Protein AF-A0A2M8KVB3-F1 (afdb_monomer)

Nearest PDB structures (foldseek):
  6zm6-assembly1_AQ  TM=8.489E-01  e=1.596E-01  Homo sapiens
  5aj3-assembly1_U  TM=8.099E-01  e=1.845E-01  Sus scrofa
  6osq-assembly1_z  TM=7.666E-01  e=1.845E-01  Escherichia coli
  6gaz-assembly1_AU  TM=8.257E-01  e=2.466E-01  Sus scrofa
  6ywy-assembly1_TT  TM=7.444E-01  e=1.747E+00  Neurospora crassa

Solvent-accessible surface area (backbone atoms only — not comparable to full-atom values): 4124 Å² total; per-residue (Å²): 134,90,72,88,89,81,81,80,87,57,91,93,64,54,69,67,62,51,52,52,53,43,54,48,52,45,55,75,72,41,52,63,59,53,48,60,63,62,76,48,93,68,60,71,69,57,55,53,53,51,54,54,51,51,53,52,50,56,58,50,69,73,76,111

pLDDT: mean 86.59, std 8.01, range [52.56, 93.31]

Foldseek 3Di:
DQDPQDDDDDPPDDPVVRVVVSVVVCVVSPVVVVCVPPVDDDDPVRVVVVVVVVVVVVVVVVVD

Mean predicted aligned error: 6.52 Å

Sequence (64 aa):
MFLMVAVIKSKGQSKDSMLRRFIKKVNDEGYIDVLKNRTFYHPPSMVKKEKAKELSKRKRSFRD

Organism: NCBI:txid1974854

Structure (mmCIF, N/CA/C/O backbone):
data_AF-A0A2M8KVB3-F1
#
_entry.id   AF-A0A2M8KVB3-F1
#
loop_
_atom_site.group_PDB
_atom_site.id
_atom_site.type_symbol
_atom_site.label_atom_id
_atom_site.label_alt_id
_atom_site.label_comp_id
_atom_site.label_asym_id
_atom_site.label_entity_id
_atom_site.label_seq_id
_atom_site.pdbx_PDB_ins_code
_atom_site.Cartn_x
_atom_site.Cartn_y
_atom_site.Cartn_z
_atom_site.occupancy
_atom_site.B_iso_or_equiv
_atom_site.auth_seq_id
_atom_site.auth_comp_id
_atom_site.auth_asym_id
_atom_site.auth_atom_id
_atom_site.pdbx_PDB_model_num
ATOM 1 N N . MET A 1 1 ? -10.627 -2.115 -11.145 1.00 52.56 1 MET A N 1
ATOM 2 C CA . MET A 1 1 ? -11.747 -1.212 -10.815 1.00 52.56 1 MET A CA 1
ATOM 3 C C . MET A 1 1 ? -11.447 -0.660 -9.434 1.00 52.56 1 MET A C 1
ATOM 5 O O . MET A 1 1 ? -11.243 -1.474 -8.548 1.00 52.56 1 MET A O 1
ATOM 9 N N . PHE A 1 2 ? -11.285 0.655 -9.276 1.00 59.12 2 PHE A N 1
ATOM 10 C CA . PHE A 1 2 ? -11.052 1.255 -7.954 1.00 59.12 2 PHE A CA 1
ATOM 11 C C . PHE A 1 2 ? -12.404 1.554 -7.316 1.00 59.12 2 PHE A C 1
ATOM 13 O O . PHE A 1 2 ? -13.266 2.134 -7.982 1.00 59.12 2 PHE A O 1
ATOM 20 N N . LEU A 1 3 ? -12.601 1.136 -6.069 1.00 68.69 3 LEU A N 1
ATOM 21 C CA . LEU A 1 3 ? -13.799 1.451 -5.301 1.00 68.69 3 LEU A CA 1
ATOM 22 C C . LEU A 1 3 ? -13.436 2.574 -4.339 1.00 68.69 3 LEU A C 1
ATOM 24 O O . LEU A 1 3 ? -12.408 2.529 -3.687 1.00 68.69 3 LEU A O 1
ATOM 28 N N . MET A 1 4 ? -14.264 3.609 -4.247 1.00 80.38 4 MET A N 1
ATOM 29 C CA . MET A 1 4 ? -14.009 4.701 -3.309 1.00 80.38 4 MET A CA 1
ATOM 30 C C . MET A 1 4 ? -13.818 4.163 -1.879 1.00 80.38 4 MET A C 1
ATOM 32 O O . MET A 1 4 ? -14.734 3.571 -1.304 1.00 80.38 4 MET A O 1
ATOM 36 N N . VAL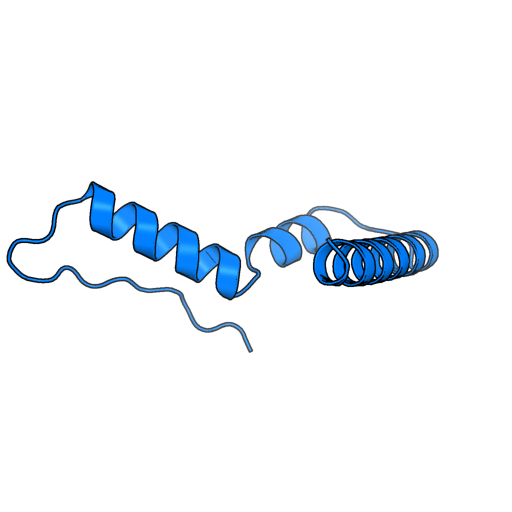 A 1 5 ? -12.641 4.397 -1.287 1.00 85.69 5 VAL A N 1
ATOM 37 C CA . VAL A 1 5 ? -12.336 3.951 0.079 1.00 85.69 5 VAL A CA 1
ATOM 38 C C . VAL A 1 5 ? -13.110 4.798 1.085 1.00 85.69 5 VAL A C 1
ATOM 40 O O . VAL A 1 5 ? -12.840 5.984 1.260 1.00 85.69 5 VAL A O 1
ATOM 43 N N . ALA A 1 6 ? -14.028 4.161 1.810 1.00 85.56 6 ALA A N 1
ATOM 44 C CA . ALA A 1 6 ? -14.734 4.760 2.937 1.00 85.56 6 ALA A CA 1
ATOM 45 C C . ALA A 1 6 ? -14.532 3.950 4.231 1.00 85.56 6 ALA A C 1
ATOM 47 O O . ALA A 1 6 ? -14.477 2.710 4.239 1.00 85.56 6 ALA A O 1
ATOM 48 N N . VAL A 1 7 ? -14.428 4.667 5.354 1.00 86.56 7 VAL A N 1
ATOM 49 C CA . VAL A 1 7 ? -14.394 4.103 6.710 1.00 86.56 7 VAL A CA 1
ATOM 50 C C . VAL A 1 7 ? -15.464 4.800 7.541 1.00 86.56 7 VAL A C 1
ATOM 52 O O . VAL A 1 7 ? -15.402 6.006 7.754 1.00 86.56 7 VAL A O 1
ATOM 55 N N . ILE A 1 8 ? -16.446 4.027 8.004 1.00 87.88 8 ILE A N 1
ATOM 56 C CA . ILE A 1 8 ? -17.540 4.510 8.851 1.00 87.88 8 ILE A CA 1
ATOM 57 C C . ILE A 1 8 ? -17.181 4.235 10.312 1.00 87.88 8 ILE A C 1
ATOM 59 O O . ILE A 1 8 ? -16.699 3.151 10.651 1.00 87.88 8 ILE A O 1
ATOM 63 N N . LYS A 1 9 ? -17.409 5.227 11.176 1.00 87.25 9 LYS A N 1
ATOM 64 C CA . LYS A 1 9 ? -17.121 5.133 12.608 1.00 87.25 9 LYS A CA 1
ATOM 65 C C . LYS A 1 9 ? -18.051 4.137 13.296 1.00 87.25 9 LYS A C 1
ATOM 67 O O . LYS A 1 9 ? -19.267 4.265 13.198 1.00 87.25 9 LYS A O 1
ATOM 72 N N . SER A 1 10 ? -17.478 3.221 14.077 1.00 85.62 10 SER A N 1
ATOM 73 C CA . SER A 1 10 ? -18.242 2.395 15.019 1.00 85.62 10 SER A CA 1
ATOM 74 C C . SER A 1 10 ? -18.321 3.039 16.413 1.00 85.62 10 SER A C 1
ATOM 76 O O . SER A 1 10 ? -17.450 3.831 16.799 1.00 85.62 10 SER A O 1
ATOM 78 N N . LYS A 1 11 ? -19.362 2.712 17.194 1.00 84.12 11 LYS A N 1
ATOM 79 C CA . LYS A 1 11 ? -19.507 3.187 18.585 1.00 84.12 11 LYS A CA 1
ATOM 80 C C . LYS A 1 11 ? -18.291 2.753 19.416 1.00 84.12 11 LYS A C 1
ATOM 82 O O . LYS A 1 11 ? -17.851 1.615 19.331 1.00 84.12 11 LYS A O 1
ATOM 87 N N . GLY A 1 12 ? -17.733 3.682 20.195 1.00 86.38 12 GLY A N 1
ATOM 88 C CA . GLY A 1 12 ? -16.548 3.444 21.033 1.00 86.38 12 GLY A CA 1
ATOM 89 C C . GLY A 1 12 ? -15.199 3.477 20.300 1.00 86.38 12 GLY A C 1
ATOM 90 O O . GLY A 1 12 ? -14.160 3.359 20.942 1.00 86.38 12 GLY A O 1
ATOM 91 N N . GLN A 1 13 ? -15.170 3.673 18.977 1.00 85.56 13 GLN A N 1
ATOM 92 C CA . GLN A 1 13 ? -13.916 3.686 18.224 1.00 85.56 13 GLN A CA 1
ATOM 93 C C . GLN A 1 13 ? -13.209 5.051 18.278 1.00 85.56 13 GLN A C 1
ATOM 95 O O . GLN A 1 13 ? -13.824 6.101 18.048 1.00 85.56 13 GLN A O 1
ATOM 100 N N . SER A 1 14 ? -11.898 5.033 18.543 1.00 91.94 14 SER A N 1
ATOM 101 C CA . SER A 1 14 ? -11.053 6.231 18.521 1.00 91.94 14 SER A CA 1
ATOM 102 C C . SER A 1 14 ? -10.774 6.711 17.092 1.00 91.94 14 SER A C 1
ATOM 104 O O . SER A 1 14 ? -10.773 5.926 16.138 1.00 91.94 14 SER A O 1
ATOM 10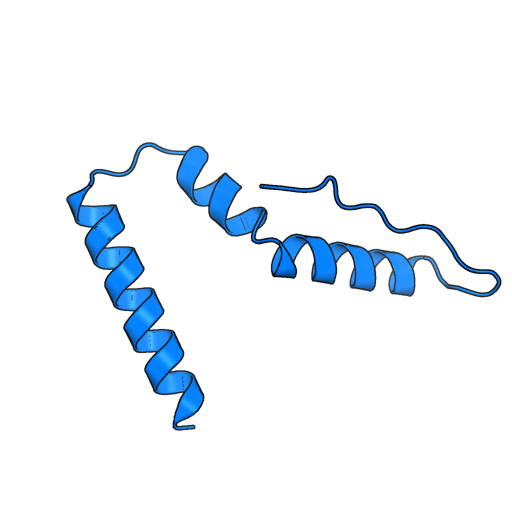6 N N . LYS A 1 15 ? -10.505 8.015 16.940 1.00 89.19 15 LYS A N 1
ATOM 107 C CA . LYS A 1 15 ? -10.170 8.623 15.641 1.00 89.19 15 LYS A CA 1
ATOM 108 C C . LYS A 1 15 ? -8.902 8.006 15.035 1.00 89.19 15 LYS A C 1
ATOM 110 O O . LYS A 1 15 ? -8.904 7.664 13.858 1.00 89.19 15 LYS A O 1
ATOM 115 N N . ASP A 1 16 ? -7.879 7.753 15.848 1.00 91.50 16 ASP A N 1
ATOM 116 C CA . ASP A 1 16 ? -6.623 7.139 15.393 1.00 91.50 16 ASP A CA 1
ATOM 117 C C . ASP A 1 16 ? -6.808 5.725 14.851 1.00 91.50 16 ASP A C 1
ATOM 119 O O . ASP A 1 16 ? -6.177 5.342 13.865 1.00 91.50 16 ASP A O 1
ATOM 123 N N . SER A 1 17 ? -7.683 4.931 15.476 1.00 90.44 17 SER A N 1
ATOM 124 C CA . SER A 1 17 ? -7.999 3.588 14.983 1.00 90.44 17 SER A CA 1
ATOM 125 C C . SER A 1 17 ? -8.660 3.649 13.603 1.00 90.44 17 SER A C 1
ATOM 127 O O . SER A 1 17 ? -8.343 2.839 12.726 1.00 90.44 17 SER A O 1
ATOM 129 N N . MET A 1 18 ? -9.529 4.641 13.373 1.00 92.62 18 MET A N 1
ATOM 130 C CA . MET A 1 18 ? -10.132 4.864 12.058 1.00 92.62 18 MET A CA 1
ATOM 131 C C . MET A 1 18 ? -9.105 5.300 11.019 1.00 92.62 18 MET A C 1
ATOM 133 O O . MET A 1 18 ? -9.093 4.744 9.922 1.00 92.62 18 MET A O 1
ATOM 137 N N . LEU A 1 19 ? -8.223 6.241 11.370 1.00 92.75 19 LEU A N 1
ATOM 138 C CA . LEU A 1 19 ? -7.187 6.725 10.460 1.00 92.75 19 LEU A CA 1
ATOM 139 C C . LEU A 1 19 ? -6.259 5.583 10.029 1.00 92.75 19 LEU A C 1
ATOM 141 O O . LEU A 1 19 ? -6.003 5.415 8.840 1.00 92.75 19 LEU A O 1
ATOM 145 N N . ARG A 1 20 ? -5.840 4.724 10.967 1.00 92.88 20 ARG A N 1
ATOM 146 C CA . ARG A 1 20 ? -5.030 3.535 10.646 1.00 92.88 20 ARG A CA 1
ATOM 147 C C . ARG A 1 20 ? -5.745 2.579 9.693 1.00 92.88 20 ARG A C 1
ATOM 149 O O . ARG A 1 20 ? -5.133 2.095 8.745 1.00 92.88 20 ARG A O 1
ATOM 156 N N . ARG A 1 21 ? -7.038 2.311 9.916 1.00 91.81 21 ARG A N 1
ATOM 157 C CA . ARG A 1 21 ? -7.837 1.457 9.016 1.00 91.81 21 ARG A CA 1
ATOM 158 C C . ARG A 1 21 ? -7.986 2.067 7.627 1.00 91.81 21 ARG A C 1
ATOM 160 O O . ARG A 1 21 ? -7.916 1.334 6.646 1.00 91.81 21 ARG A O 1
ATOM 167 N N . PHE A 1 22 ? -8.181 3.380 7.549 1.00 93.25 22 PHE A N 1
ATOM 168 C CA . PHE A 1 22 ? -8.264 4.095 6.281 1.00 93.25 22 PHE A CA 1
ATOM 169 C C . PHE A 1 22 ? -6.948 3.997 5.508 1.00 93.25 22 PHE A C 1
ATOM 171 O O . PHE A 1 22 ? -6.956 3.533 4.373 1.00 93.25 22 PHE A O 1
ATOM 178 N N . ILE A 1 23 ? -5.820 4.327 6.148 1.00 93.00 23 ILE A N 1
ATOM 179 C CA . ILE A 1 23 ? -4.482 4.223 5.543 1.00 93.00 23 ILE A CA 1
ATOM 180 C C . ILE A 1 23 ? -4.231 2.798 5.041 1.00 93.00 23 ILE A C 1
ATOM 182 O O . ILE A 1 23 ? -3.763 2.617 3.919 1.00 93.00 23 ILE A O 1
ATOM 186 N N . LYS A 1 24 ? -4.594 1.784 5.838 1.00 91.88 24 LYS A N 1
ATOM 187 C CA . LYS A 1 24 ? -4.466 0.385 5.425 1.00 91.88 24 LYS A CA 1
ATOM 188 C C . LYS A 1 24 ? -5.268 0.094 4.151 1.00 91.88 24 LYS A C 1
ATOM 190 O O . LYS A 1 24 ? -4.689 -0.402 3.198 1.00 91.88 24 LYS A O 1
ATOM 195 N N . LYS A 1 25 ? -6.554 0.463 4.097 1.00 91.75 25 LYS A N 1
ATOM 196 C CA . LYS A 1 25 ? -7.389 0.253 2.899 1.00 91.75 25 LYS A CA 1
ATOM 197 C C . LYS A 1 25 ? -6.856 0.986 1.664 1.00 91.75 25 LYS A C 1
ATOM 199 O O . LYS A 1 25 ? -6.831 0.408 0.587 1.00 91.75 25 LYS A O 1
ATOM 204 N N . VAL A 1 26 ? -6.407 2.235 1.816 1.00 92.50 26 VAL A N 1
ATOM 205 C CA . VAL A 1 26 ? -5.815 3.024 0.717 1.00 92.50 26 VAL A CA 1
ATOM 206 C C . VAL A 1 26 ? -4.575 2.333 0.144 1.00 92.50 26 VAL A C 1
ATOM 208 O O . VAL A 1 26 ? -4.395 2.302 -1.075 1.00 92.50 26 VAL A O 1
ATOM 211 N N . ASN A 1 27 ? -3.740 1.762 1.015 1.00 89.69 27 ASN A N 1
ATOM 212 C CA . ASN A 1 27 ? -2.563 1.005 0.603 1.00 89.69 27 ASN A CA 1
ATOM 213 C C . ASN A 1 27 ? -2.935 -0.339 -0.036 1.00 89.69 27 ASN A C 1
ATOM 215 O O . ASN A 1 27 ? -2.390 -0.667 -1.085 1.00 89.69 27 ASN A O 1
ATOM 219 N N . ASP A 1 28 ? -3.875 -1.082 0.556 1.00 88.69 28 ASP A N 1
ATOM 220 C CA . ASP A 1 28 ? -4.332 -2.385 0.052 1.00 88.69 28 ASP A CA 1
ATOM 221 C C . ASP A 1 28 ? -4.959 -2.258 -1.352 1.00 88.69 28 ASP A C 1
ATOM 223 O O . ASP A 1 28 ? -4.750 -3.115 -2.209 1.00 88.69 28 ASP A O 1
ATOM 227 N N . GLU A 1 29 ? -5.674 -1.161 -1.623 1.00 89.81 29 GLU A N 1
ATOM 228 C CA . GLU A 1 29 ? -6.230 -0.859 -2.949 1.00 89.81 29 GLU A CA 1
ATOM 229 C C . GLU A 1 29 ? -5.201 -0.273 -3.938 1.00 89.81 29 GLU A C 1
ATOM 231 O O . GLU A 1 29 ? -5.509 -0.085 -5.115 1.00 89.81 29 GLU A O 1
ATOM 236 N N . GLY A 1 30 ? -3.965 -0.004 -3.503 1.00 87.19 30 GLY A N 1
ATOM 237 C CA . GLY A 1 30 ? -2.868 0.419 -4.380 1.00 87.19 30 GLY A CA 1
ATOM 238 C C . GLY A 1 30 ? -2.970 1.858 -4.898 1.00 87.19 30 GLY A C 1
ATOM 239 O O . GLY A 1 30 ? -2.318 2.205 -5.886 1.00 87.19 30 GLY A O 1
ATOM 240 N N . TYR A 1 31 ? -3.757 2.722 -4.247 1.00 87.62 31 TYR A N 1
ATOM 241 C CA . TYR A 1 31 ? -3.952 4.115 -4.676 1.00 87.62 31 TYR A CA 1
ATOM 242 C C . TYR A 1 31 ? -2.642 4.899 -4.787 1.00 87.62 31 TYR A C 1
ATOM 244 O O . TYR A 1 31 ? -2.463 5.687 -5.715 1.00 87.62 31 TYR A O 1
ATOM 252 N N . ILE A 1 32 ? -1.716 4.678 -3.851 1.00 86.31 32 ILE A N 1
ATOM 253 C CA . ILE A 1 32 ? -0.438 5.396 -3.806 1.00 86.31 32 ILE A CA 1
ATOM 254 C C . ILE A 1 32 ? 0.420 5.086 -5.037 1.00 86.31 32 ILE A C 1
ATOM 256 O O . ILE A 1 32 ? 0.998 6.000 -5.626 1.00 86.31 32 ILE A O 1
ATOM 260 N N . ASP A 1 33 ? 0.477 3.824 -5.460 1.00 84.88 33 AS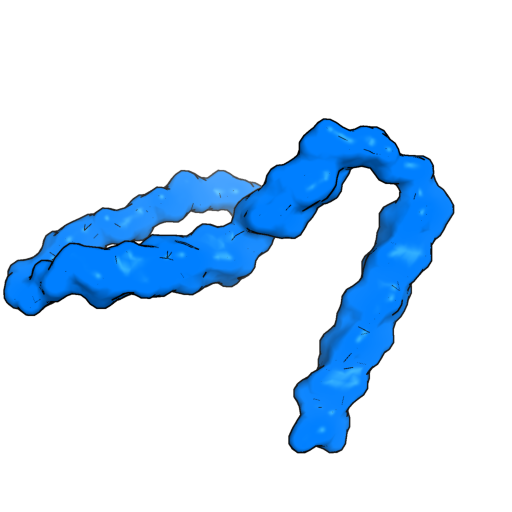P A N 1
ATOM 261 C CA . ASP A 1 33 ? 1.281 3.413 -6.615 1.00 84.88 33 ASP A CA 1
ATOM 262 C C . ASP A 1 33 ? 0.672 3.926 -7.919 1.00 84.88 33 ASP A C 1
ATOM 264 O O . ASP A 1 33 ? 1.383 4.369 -8.820 1.00 84.88 33 ASP A O 1
ATOM 268 N N . VAL A 1 34 ? -0.659 3.946 -8.008 1.00 85.31 34 VAL A N 1
ATOM 269 C CA . VAL A 1 34 ? -1.380 4.508 -9.156 1.00 85.31 34 VAL A CA 1
ATOM 270 C C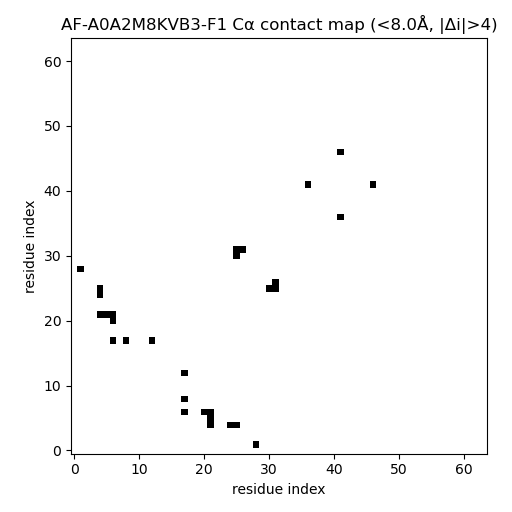 . VAL A 1 34 ? -1.114 5.997 -9.294 1.00 85.31 34 VAL A C 1
ATOM 272 O O . VAL A 1 34 ? -0.836 6.455 -10.402 1.00 85.31 34 VAL A O 1
ATOM 275 N N . LEU A 1 35 ? -1.187 6.741 -8.188 1.00 87.88 35 LEU A N 1
ATOM 276 C CA . LEU A 1 35 ? -0.873 8.165 -8.181 1.00 87.88 35 LEU A CA 1
ATOM 277 C C . LEU A 1 35 ? 0.560 8.382 -8.661 1.00 87.88 35 LEU A C 1
ATOM 279 O O . LEU A 1 35 ? 0.748 9.075 -9.653 1.00 87.88 35 LEU A O 1
ATOM 283 N N . LYS A 1 36 ? 1.549 7.704 -8.065 1.00 85.38 36 LYS A N 1
ATOM 284 C CA . LYS A 1 36 ? 2.960 7.806 -8.482 1.00 85.38 36 LYS A CA 1
ATOM 285 C C . LYS A 1 36 ? 3.161 7.535 -9.973 1.00 85.38 36 LYS A C 1
ATOM 287 O O . LYS A 1 36 ? 3.812 8.327 -10.643 1.00 85.38 36 LYS A O 1
ATOM 292 N N . ASN A 1 37 ? 2.550 6.471 -10.491 1.00 84.62 37 ASN A N 1
ATOM 293 C CA . ASN A 1 37 ? 2.662 6.082 -11.898 1.00 84.62 37 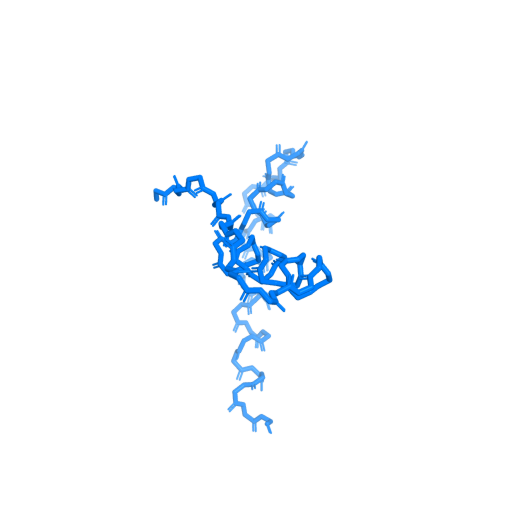ASN A CA 1
ATOM 294 C C . ASN A 1 37 ? 1.970 7.056 -12.865 1.00 84.62 37 ASN A C 1
ATOM 296 O O . ASN A 1 37 ? 2.264 7.030 -14.058 1.00 84.62 37 ASN A O 1
ATOM 300 N N . ARG A 1 38 ? 1.015 7.865 -12.384 1.00 86.44 38 ARG A N 1
ATOM 301 C CA . ARG A 1 38 ? 0.267 8.840 -13.193 1.00 86.44 38 ARG A CA 1
ATOM 302 C C . ARG A 1 38 ? 0.783 10.268 -13.061 1.00 86.44 38 ARG A C 1
ATOM 304 O O . ARG A 1 38 ? 0.544 11.054 -13.970 1.00 86.44 38 ARG A O 1
ATOM 311 N N . THR A 1 39 ? 1.456 10.613 -11.962 1.00 88.12 39 THR A N 1
ATOM 312 C CA . THR A 1 39 ? 1.956 11.976 -11.730 1.00 88.12 39 THR A CA 1
ATOM 313 C C . THR A 1 39 ? 2.989 12.388 -12.779 1.00 88.12 39 THR A C 1
ATOM 315 O O . THR A 1 39 ? 3.032 13.555 -13.157 1.00 88.12 39 THR A O 1
ATOM 318 N N . PHE A 1 40 ? 3.794 11.445 -13.279 1.00 88.88 40 PHE A N 1
ATOM 319 C CA . PHE A 1 40 ? 4.828 11.716 -14.275 1.00 88.88 40 PHE A CA 1
ATOM 320 C C . PHE A 1 40 ? 4.779 10.713 -15.426 1.00 88.88 40 PHE A C 1
ATOM 322 O O . PHE A 1 40 ? 4.423 9.548 -15.251 1.00 88.88 40 PHE A O 1
ATOM 329 N N . TYR A 1 41 ? 5.164 11.164 -16.621 1.00 88.38 41 TYR A N 1
ATOM 330 C CA . TYR A 1 41 ? 5.354 10.256 -17.744 1.00 88.38 41 TYR A CA 1
ATOM 331 C C . TYR A 1 41 ? 6.594 9.390 -17.516 1.00 88.38 41 TYR A C 1
ATOM 333 O O . TYR A 1 41 ? 7.693 9.894 -17.283 1.00 88.38 41 TYR A O 1
ATOM 341 N N . HIS A 1 42 ? 6.420 8.079 -17.661 1.00 86.50 42 HIS A N 1
ATOM 342 C CA . HIS A 1 42 ? 7.503 7.112 -17.600 1.00 86.50 42 HIS A CA 1
ATOM 343 C C . HIS A 1 42 ? 7.623 6.383 -18.942 1.00 86.50 42 HIS A C 1
ATOM 345 O O . HIS A 1 42 ? 6.652 5.764 -19.388 1.00 86.50 42 HIS A O 1
ATOM 351 N N . PRO A 1 43 ? 8.807 6.395 -19.586 1.00 93.31 43 PRO A N 1
ATOM 352 C CA . PRO A 1 43 ? 9.036 5.613 -20.791 1.00 93.31 43 PRO A CA 1
ATOM 353 C C . PRO A 1 43 ? 8.736 4.120 -20.566 1.00 93.31 43 PRO A C 1
ATOM 355 O O . PRO A 1 43 ? 9.054 3.588 -19.495 1.00 93.31 43 PRO A O 1
ATOM 358 N N . PRO A 1 44 ? 8.216 3.390 -21.572 1.00 89.81 44 PRO A N 1
ATOM 359 C CA . PRO A 1 44 ? 7.857 1.976 -21.425 1.00 89.81 44 PRO A CA 1
ATOM 360 C C . PRO 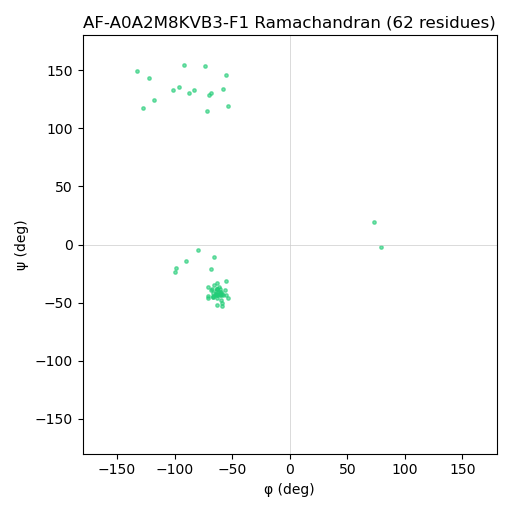A 1 44 ? 9.006 1.082 -20.937 1.00 89.81 44 PRO A C 1
ATOM 362 O O . PRO A 1 44 ? 8.779 0.098 -20.233 1.00 89.81 44 PRO A O 1
ATOM 365 N N . SER A 1 45 ? 10.248 1.419 -21.294 1.00 92.81 45 SER A N 1
ATOM 366 C CA . SER A 1 45 ? 11.457 0.721 -20.842 1.00 92.81 45 SER A CA 1
ATOM 367 C C . SER A 1 45 ? 11.666 0.830 -19.328 1.00 92.81 45 SER A C 1
ATOM 369 O O . SER A 1 45 ? 11.963 -0.174 -18.677 1.00 92.81 45 SER A O 1
ATOM 371 N N . MET A 1 46 ? 11.451 2.016 -18.753 1.00 90.56 46 MET A N 1
ATOM 372 C CA . MET A 1 46 ? 11.545 2.255 -17.310 1.00 90.56 46 MET A CA 1
ATOM 373 C C . MET A 1 46 ? 10.442 1.511 -16.559 1.00 90.56 46 MET A C 1
ATOM 375 O O . MET A 1 46 ? 10.737 0.787 -15.610 1.00 90.56 46 MET A O 1
ATOM 379 N N . VAL A 1 47 ? 9.205 1.563 -17.063 1.00 90.12 47 VAL A N 1
ATOM 380 C CA . VAL A 1 47 ? 8.068 0.836 -16.472 1.00 90.12 47 VAL A CA 1
ATOM 381 C C . VAL A 1 47 ? 8.329 -0.676 -16.435 1.00 90.12 47 VAL A C 1
ATOM 383 O O . VAL A 1 47 ? 8.063 -1.336 -15.429 1.00 90.12 47 VAL A O 1
ATOM 386 N N . LYS A 1 48 ? 8.884 -1.253 -17.512 1.00 91.38 48 LYS A N 1
ATOM 387 C CA . LYS A 1 48 ? 9.260 -2.680 -17.551 1.00 91.38 48 LYS A CA 1
ATOM 388 C C . LYS A 1 48 ? 10.346 -3.013 -16.523 1.00 91.38 48 LYS A C 1
A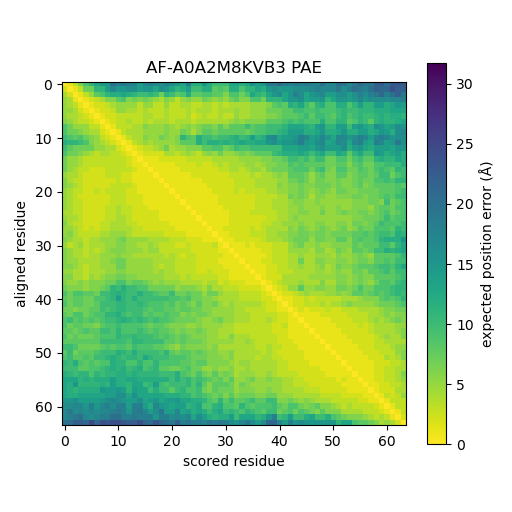TOM 390 O O . LYS A 1 48 ? 10.243 -4.029 -15.834 1.00 91.38 48 LYS A O 1
ATOM 395 N N . LYS A 1 49 ? 11.364 -2.155 -16.398 1.00 92.81 49 LYS A N 1
ATOM 396 C CA . LYS A 1 49 ? 12.465 -2.321 -15.437 1.00 92.81 49 LYS A CA 1
ATOM 397 C C . LYS A 1 49 ? 11.970 -2.281 -13.989 1.00 92.81 49 LYS A C 1
ATOM 399 O O . LYS A 1 49 ? 12.377 -3.116 -13.181 1.00 92.81 49 LYS A O 1
ATOM 404 N N . GLU A 1 50 ? 11.079 -1.351 -13.662 1.00 89.56 50 GLU A N 1
ATOM 405 C CA . GLU A 1 50 ? 10.512 -1.211 -12.317 1.00 89.56 50 GLU A CA 1
ATOM 406 C C . GLU A 1 50 ? 9.630 -2.401 -11.939 1.00 89.56 50 GLU A C 1
ATOM 408 O O . GLU A 1 50 ? 9.832 -2.990 -10.876 1.00 89.56 50 GLU A O 1
ATOM 413 N N . LYS A 1 51 ? 8.757 -2.853 -12.849 1.00 88.94 51 LYS A N 1
ATOM 414 C CA . LYS A 1 51 ? 7.941 -4.062 -12.640 1.00 88.94 51 LYS A CA 1
ATOM 415 C C . LYS A 1 51 ? 8.795 -5.305 -12.384 1.00 88.94 51 LYS A C 1
ATOM 417 O O . LYS A 1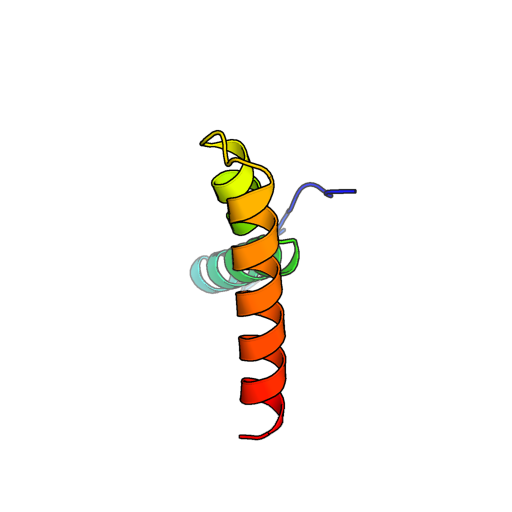 51 ? 8.506 -6.080 -11.474 1.00 88.94 51 LYS A O 1
ATOM 422 N N . ALA A 1 52 ? 9.873 -5.493 -13.148 1.00 92.12 52 ALA A N 1
ATOM 423 C CA . ALA A 1 52 ? 10.796 -6.610 -12.937 1.00 92.12 52 ALA A CA 1
ATOM 424 C C . ALA A 1 52 ? 11.489 -6.539 -11.561 1.00 92.12 52 ALA A C 1
ATOM 426 O O . ALA A 1 52 ? 11.649 -7.562 -10.890 1.00 92.12 52 ALA A O 1
ATOM 427 N N . LYS A 1 53 ? 11.854 -5.330 -11.116 1.00 92.44 53 LYS A N 1
ATOM 428 C CA . LYS A 1 53 ? 12.457 -5.086 -9.798 1.00 92.44 53 LYS A CA 1
ATOM 429 C C . LYS A 1 53 ? 11.475 -5.337 -8.649 1.00 92.44 53 LYS A C 1
ATOM 431 O O . LYS A 1 53 ? 11.876 -5.861 -7.614 1.00 92.44 53 LYS A O 1
ATOM 436 N N . GLU A 1 54 ? 10.202 -4.984 -8.799 1.00 88.88 54 GLU A N 1
ATOM 437 C CA . GLU A 1 54 ? 9.182 -5.302 -7.791 1.00 88.88 54 GLU A CA 1
ATOM 438 C C . GLU A 1 54 ? 8.923 -6.804 -7.684 1.00 88.88 54 GLU A C 1
ATOM 440 O O . GLU A 1 54 ? 8.845 -7.338 -6.576 1.00 88.88 54 GLU A O 1
ATOM 445 N N . LEU A 1 55 ? 8.858 -7.507 -8.818 1.00 88.81 55 LEU A N 1
ATOM 446 C CA . LEU A 1 55 ? 8.698 -8.961 -8.842 1.00 88.81 55 LEU A CA 1
ATOM 447 C C . LEU A 1 55 ? 9.869 -9.673 -8.156 1.00 88.81 55 LEU A C 1
ATOM 449 O O . LEU A 1 55 ? 9.647 -10.618 -7.399 1.00 88.81 55 LEU A O 1
ATOM 453 N N . SER A 1 56 ? 11.109 -9.227 -8.381 1.00 91.19 56 SER A N 1
ATOM 454 C CA . SER A 1 56 ? 12.276 -9.820 -7.718 1.00 91.19 56 SER A CA 1
ATOM 455 C C . SER A 1 56 ? 12.297 -9.541 -6.213 1.00 91.19 56 SER A C 1
ATOM 457 O O . SER A 1 56 ? 12.585 -10.452 -5.437 1.00 91.19 56 SER A O 1
ATOM 459 N N . LYS A 1 57 ? 11.911 -8.331 -5.782 1.00 89.38 57 LYS A N 1
ATOM 460 C CA . LYS A 1 57 ? 11.752 -7.996 -4.356 1.00 89.38 57 LYS A CA 1
ATOM 461 C C . LYS A 1 57 ? 10.711 -8.878 -3.669 1.00 89.38 57 LYS A C 1
ATOM 463 O O . LYS A 1 57 ? 11.019 -9.447 -2.627 1.00 89.38 57 LYS A O 1
ATOM 468 N N . ARG A 1 58 ? 9.524 -9.043 -4.270 1.00 85.50 58 ARG A N 1
ATOM 469 C CA . ARG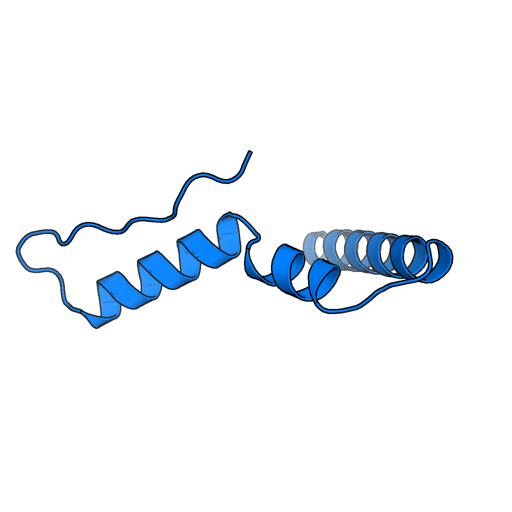 A 1 58 ? 8.455 -9.906 -3.728 1.00 85.50 58 ARG A CA 1
ATOM 470 C C . ARG A 1 58 ? 8.896 -11.365 -3.615 1.00 85.50 58 ARG A C 1
ATOM 472 O O . ARG A 1 58 ? 8.573 -12.029 -2.642 1.00 85.50 58 ARG A O 1
ATOM 479 N N . LYS A 1 59 ? 9.661 -11.865 -4.591 1.00 87.31 59 LYS A N 1
ATOM 480 C CA . LYS A 1 59 ? 10.229 -13.222 -4.532 1.00 87.31 59 LYS A CA 1
ATOM 481 C C . LYS A 1 59 ? 11.259 -13.380 -3.412 1.00 87.31 59 LYS A C 1
ATOM 483 O O . LYS A 1 59 ? 11.342 -14.459 -2.837 1.00 87.31 59 LYS A O 1
ATOM 488 N N . ARG A 1 60 ? 12.046 -12.339 -3.117 1.00 87.19 60 ARG A N 1
ATOM 489 C CA . ARG A 1 60 ? 13.037 -12.359 -2.031 1.00 87.19 60 ARG A CA 1
ATOM 490 C C . ARG A 1 60 ? 12.367 -12.350 -0.657 1.00 87.19 60 ARG A C 1
ATOM 492 O O . ARG A 1 60 ? 12.694 -13.198 0.153 1.00 87.19 60 ARG A O 1
ATOM 499 N N . SER A 1 61 ? 11.372 -11.490 -0.450 1.00 83.50 61 SER A N 1
ATOM 500 C CA . SER A 1 61 ? 10.641 -11.398 0.825 1.00 83.50 61 SER A CA 1
ATOM 501 C C . SER A 1 61 ? 9.811 -12.636 1.185 1.00 83.50 61 SER A C 1
ATOM 503 O O . SER A 1 61 ? 9.266 -12.684 2.272 1.00 83.50 61 SER A O 1
ATOM 505 N N . PHE A 1 62 ? 9.630 -13.586 0.262 1.00 76.56 62 PHE A N 1
ATOM 506 C CA . PHE A 1 62 ? 8.970 -14.872 0.526 1.00 76.56 62 PHE A CA 1
ATOM 507 C C . PHE A 1 62 ? 9.946 -15.967 0.981 1.00 76.56 62 PHE A C 1
ATOM 509 O O . PHE A 1 62 ? 9.502 -17.040 1.378 1.00 76.56 62 PHE A O 1
ATOM 516 N N . ARG A 1 63 ? 11.256 -15.744 0.817 1.00 75.50 63 ARG A N 1
ATOM 517 C CA . ARG A 1 63 ? 12.314 -16.703 1.169 1.00 75.50 63 ARG A CA 1
ATOM 518 C C . ARG A 1 63 ? 12.954 -16.415 2.528 1.00 75.50 63 ARG A C 1
ATOM 520 O O . ARG A 1 63 ? 13.582 -17.321 3.063 1.00 75.50 63 ARG A O 1
ATOM 527 N N . ASP A 1 64 ? 12.811 -15.185 3.013 1.00 57.47 64 ASP A N 1
ATOM 528 C CA . ASP A 1 64 ? 13.221 -14.718 4.341 1.00 57.47 64 ASP A CA 1
ATOM 529 C C . ASP A 1 64 ? 12.020 -14.797 5.299 1.00 57.47 64 ASP A C 1
ATOM 531 O O . ASP A 1 64 ? 12.221 -15.169 6.476 1.00 57.47 64 ASP A O 1
#

Secondary structure (DSSP, 8-state):
-PPP---PPPTT--HHHHHHHHHHHHHHTTHHHHHHHHHS---HHHHHHHHHHHHHHHHHTTT-

InterPro domains:
  IPR001911 Small ribosomal subunit protein bS21 [MF_00358] (4-60)
  IPR001911 Small ribosomal subunit protein bS21 [PF01165] (12-60)
  IPR001911 Small ribosomal subunit protein bS21 [TIGR00030] (11-60)
  IPR038380 Small ribosomal subunit protein bS21 superfamily [G3DSA:1.20.5.1150] (19-57)

Radius of gyration: 16.48 Å; Cα contacts (8 Å, |Δi|>4): 15; chains: 1; bounding box: 33×29×42 Å